Protein AF-A0A966D562-F1 (afdb_monomer_lite)

pLDDT: mean 89.39, std 8.57, range [66.38, 97.88]

Secondary structure (DSSP, 8-state):
---SS---TTHHHH---HHHHHHHHHT--HHHHHHHHHHHHHHHHHHHHTT-S--

Structure (mmCIF, N/CA/C/O backbone):
data_AF-A0A966D562-F1
#
_entry.id   AF-A0A966D562-F1
#
loop_
_atom_site.group_PDB
_atom_site.id
_atom_site.type_symbol
_atom_site.label_atom_id
_atom_site.label_alt_id
_atom_site.label_comp_id
_atom_site.label_asym_id
_atom_site.label_entity_id
_atom_site.label_seq_id
_atom_site.pdbx_PDB_ins_code
_atom_site.Cartn_x
_atom_site.Cartn_y
_atom_site.Cartn_z
_atom_site.occupancy
_atom_site.B_iso_or_equiv
_atom_site.auth_seq_id
_atom_site.auth_comp_id
_atom_site.auth_asym_id
_atom_site.auth_atom_id
_atom_site.pdbx_PDB_model_num
ATOM 1 N N . ASP A 1 1 ? -20.702 -20.490 7.886 1.00 66.44 1 ASP A N 1
ATOM 2 C CA . ASP A 1 1 ? -20.877 -19.227 8.629 1.00 66.44 1 ASP A CA 1
ATOM 3 C C . ASP A 1 1 ? -19.608 -18.397 8.560 1.00 66.44 1 ASP A C 1
ATOM 5 O O . ASP A 1 1 ? -18.529 -18.937 8.779 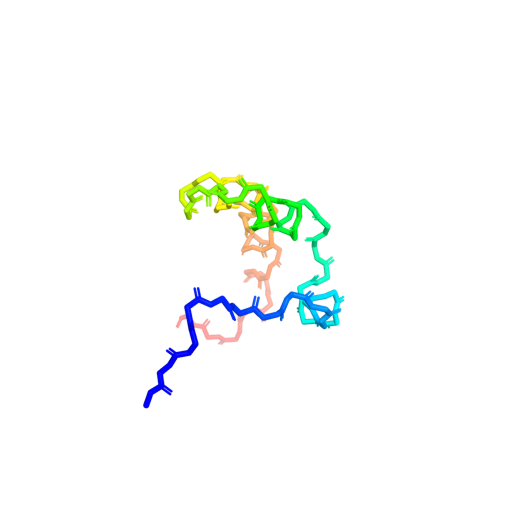1.00 66.44 1 ASP A O 1
ATOM 9 N N . TYR A 1 2 ? -19.724 -17.127 8.167 1.00 66.38 2 TYR A N 1
ATOM 10 C CA . TYR A 1 2 ? -18.620 -16.160 8.150 1.00 66.38 2 TYR A CA 1
ATOM 11 C C . TYR A 1 2 ? -18.837 -15.174 9.306 1.00 66.38 2 TYR A C 1
ATOM 13 O O . TYR A 1 2 ? -19.986 -14.800 9.534 1.00 66.38 2 TYR A O 1
ATOM 21 N N . PRO A 1 3 ? -17.798 -14.785 10.063 1.00 80.06 3 PRO A N 1
ATOM 22 C CA . PRO A 1 3 ? -17.977 -13.929 11.230 1.00 80.06 3 PRO A CA 1
ATOM 23 C C . PRO A 1 3 ? -18.391 -12.505 10.836 1.00 80.06 3 PRO A C 1
ATOM 25 O O . PRO A 1 3 ? -17.859 -11.948 9.877 1.00 80.06 3 PRO A O 1
ATOM 28 N N . ASP A 1 4 ? -19.265 -11.892 11.637 1.00 81.31 4 ASP A N 1
ATOM 29 C CA . ASP A 1 4 ? -19.699 -10.494 11.461 1.00 81.31 4 ASP A CA 1
ATOM 30 C C . ASP A 1 4 ? -18.547 -9.487 11.629 1.00 81.31 4 ASP A C 1
ATOM 32 O O . ASP A 1 4 ? -18.595 -8.374 11.108 1.00 81.31 4 ASP A O 1
ATOM 36 N N . ALA A 1 5 ? -17.489 -9.879 12.348 1.00 79.50 5 ALA A N 1
ATOM 37 C CA . ALA A 1 5 ? -16.295 -9.074 12.561 1.00 79.50 5 ALA A CA 1
ATOM 38 C C . ALA A 1 5 ? -15.023 -9.902 12.351 1.00 79.50 5 ALA A C 1
ATOM 40 O O . ALA A 1 5 ? -14.818 -10.949 12.972 1.00 79.50 5 ALA A O 1
ATOM 41 N N . TYR A 1 6 ? -14.131 -9.397 11.502 1.00 80.62 6 TYR A N 1
ATOM 42 C CA . TYR A 1 6 ? -12.815 -9.982 11.276 1.00 80.62 6 TYR A CA 1
ATOM 43 C C . TYR A 1 6 ? -11.770 -9.341 12.201 1.00 80.62 6 TYR A C 1
ATOM 45 O O . TYR A 1 6 ? -11.656 -8.118 12.286 1.00 80.62 6 TYR A O 1
ATOM 53 N N . SER A 1 7 ? -10.975 -10.161 12.894 1.00 83.44 7 SER A N 1
ATOM 54 C CA . SER A 1 7 ? -9.939 -9.662 13.806 1.00 83.44 7 SER A CA 1
ATOM 55 C C . SER A 1 7 ? -8.745 -9.076 13.048 1.00 83.44 7 SER A C 1
ATOM 57 O O . SER A 1 7 ? -8.048 -9.774 12.314 1.00 83.44 7 SER A O 1
ATOM 59 N N . LEU A 1 8 ? -8.442 -7.797 13.295 1.00 82.62 8 LEU A N 1
ATOM 60 C CA . LEU A 1 8 ? -7.332 -7.073 12.658 1.00 82.62 8 LEU A CA 1
ATOM 61 C C . LEU A 1 8 ? -5.982 -7.233 13.390 1.00 82.62 8 LEU A C 1
ATOM 63 O O . LEU A 1 8 ? -5.034 -6.502 13.104 1.00 82.62 8 LEU A O 1
ATOM 67 N N . LYS A 1 9 ? -5.868 -8.163 14.351 1.00 79.31 9 LYS A N 1
ATOM 68 C CA . LYS A 1 9 ? -4.681 -8.307 15.220 1.00 79.31 9 LYS A CA 1
ATOM 69 C C . LYS A 1 9 ? -3.374 -8.525 14.445 1.00 79.31 9 LYS A C 1
ATOM 71 O O . LYS A 1 9 ? -2.351 -7.987 14.848 1.00 79.31 9 LYS A O 1
ATOM 76 N N . ASN A 1 10 ? -3.425 -9.277 13.345 1.00 76.69 10 ASN A N 1
ATOM 77 C CA . ASN A 1 10 ? -2.251 -9.652 12.547 1.00 76.69 10 ASN A CA 1
ATOM 78 C C . ASN A 1 10 ? -2.158 -8.878 11.221 1.00 76.69 10 ASN A C 1
ATOM 80 O O . ASN A 1 10 ? -1.401 -9.261 10.335 1.00 76.69 10 ASN A O 1
ATOM 84 N N . LEU A 1 11 ? -2.947 -7.812 11.038 1.00 77.19 11 LEU A N 1
ATOM 85 C CA . LEU A 1 11 ? -2.935 -7.063 9.776 1.00 77.19 11 LEU A CA 1
ATOM 86 C C . LEU A 1 11 ? -1.582 -6.385 9.515 1.00 77.19 11 LEU A C 1
ATOM 88 O O . LEU A 1 11 ? -1.208 -6.196 8.366 1.00 77.19 11 LEU A O 1
ATOM 92 N N . ASN A 1 12 ? -0.840 -6.075 10.577 1.00 71.25 12 ASN A N 1
ATOM 93 C CA . ASN A 1 12 ? 0.458 -5.405 10.551 1.00 71.25 12 ASN A CA 1
ATOM 94 C C . ASN A 1 12 ? 1.605 -6.249 9.989 1.00 71.25 12 ASN A C 1
ATOM 96 O O . ASN A 1 12 ? 2.644 -5.686 9.661 1.00 71.25 12 ASN A O 1
ATOM 100 N N . THR A 1 13 ? 1.452 -7.570 9.881 1.00 79.25 13 THR A N 1
ATOM 101 C CA . THR A 1 13 ? 2.458 -8.426 9.232 1.00 79.25 13 THR A CA 1
ATOM 102 C C . THR A 1 13 ? 2.214 -8.569 7.732 1.00 79.25 13 THR A C 1
ATOM 104 O O . THR A 1 13 ? 3.161 -8.778 6.980 1.00 79.25 13 THR A O 1
ATOM 107 N N . LEU A 1 14 ? 0.958 -8.438 7.292 1.00 77.56 14 LEU A N 1
ATOM 108 C CA . LEU A 1 14 ? 0.564 -8.562 5.887 1.00 77.56 14 LEU A CA 1
ATOM 109 C C . LEU A 1 14 ? 0.564 -7.205 5.173 1.00 77.56 14 LEU A C 1
ATOM 111 O O . LEU A 1 14 ? 1.066 -7.075 4.059 1.00 77.56 14 LEU A O 1
ATOM 115 N N . LEU A 1 15 ? -0.001 -6.191 5.827 1.00 79.06 15 LEU A N 1
ATOM 116 C CA . LEU A 1 15 ? -0.086 -4.820 5.347 1.00 79.06 15 LEU A CA 1
ATOM 117 C C . LEU A 1 15 ? 0.932 -3.977 6.111 1.00 79.06 15 LEU A C 1
ATOM 119 O O . LEU A 1 15 ? 0.645 -3.408 7.160 1.00 79.06 15 LEU A O 1
ATOM 123 N N . LEU A 1 16 ? 2.127 -3.859 5.538 1.00 83.69 16 LEU A N 1
ATOM 124 C CA . LEU A 1 16 ? 3.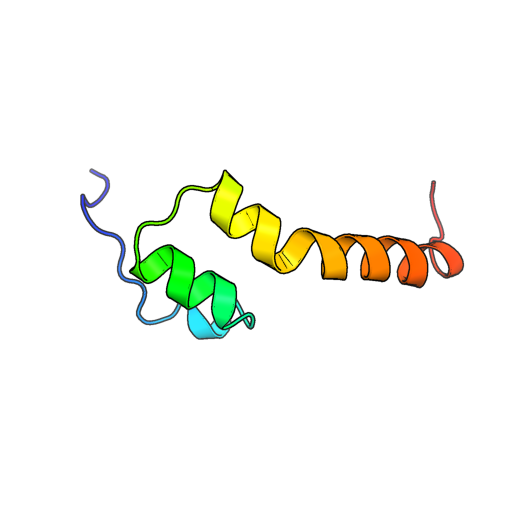224 -3.030 6.055 1.00 83.69 16 LEU A CA 1
ATOM 125 C C . LEU A 1 16 ? 3.002 -1.522 5.812 1.00 83.69 16 LEU A C 1
ATOM 127 O O . LEU A 1 16 ? 3.956 -0.750 5.761 1.00 83.69 16 LEU A O 1
ATOM 131 N N . HIS A 1 17 ? 1.749 -1.100 5.628 1.00 89.38 17 HIS A N 1
ATOM 132 C CA . HIS A 1 17 ? 1.370 0.279 5.343 1.00 89.38 17 HIS A CA 1
ATOM 133 C C . HIS A 1 17 ? 0.426 0.799 6.433 1.00 89.38 17 HIS A C 1
ATOM 135 O O . HIS A 1 17 ? -0.782 0.544 6.409 1.00 89.38 17 HIS A O 1
ATOM 141 N N . THR A 1 18 ? 0.993 1.522 7.404 1.00 89.56 18 THR A N 1
ATOM 142 C CA . THR A 1 18 ? 0.280 2.053 8.578 1.00 89.56 18 THR A CA 1
ATOM 143 C C . THR A 1 18 ? -0.977 2.854 8.230 1.00 89.56 18 THR A C 1
ATOM 145 O O . THR A 1 18 ? -2.025 2.524 8.789 1.00 89.56 18 THR A O 1
ATOM 148 N N . PRO A 1 19 ? -0.958 3.792 7.257 1.00 92.25 19 PRO A N 1
ATOM 149 C CA . PRO A 1 19 ? -2.154 4.564 6.913 1.00 92.25 19 PRO A CA 1
ATOM 150 C C . PRO A 1 19 ? -3.325 3.692 6.442 1.00 92.25 19 PRO A C 1
ATOM 152 O O . PRO A 1 19 ? -4.479 3.954 6.763 1.00 92.25 19 PRO A O 1
ATOM 155 N N . THR A 1 20 ? -3.046 2.604 5.717 1.00 92.06 20 THR A N 1
ATOM 156 C CA . THR A 1 20 ? -4.091 1.662 5.286 1.00 92.06 20 THR A CA 1
ATOM 157 C C . THR A 1 20 ? -4.676 0.885 6.460 1.00 92.06 20 THR A C 1
ATOM 159 O O . THR A 1 20 ? -5.880 0.652 6.490 1.00 92.06 20 THR A O 1
ATOM 162 N N . MET A 1 21 ? -3.859 0.495 7.442 1.00 90.81 21 MET A N 1
ATOM 163 C CA . MET A 1 21 ? -4.359 -0.196 8.634 1.00 90.81 21 MET A CA 1
ATOM 164 C C . MET A 1 21 ? -5.259 0.697 9.485 1.00 90.81 21 MET A C 1
ATOM 166 O O . MET A 1 21 ? -6.266 0.224 10.008 1.00 90.81 21 MET A O 1
AT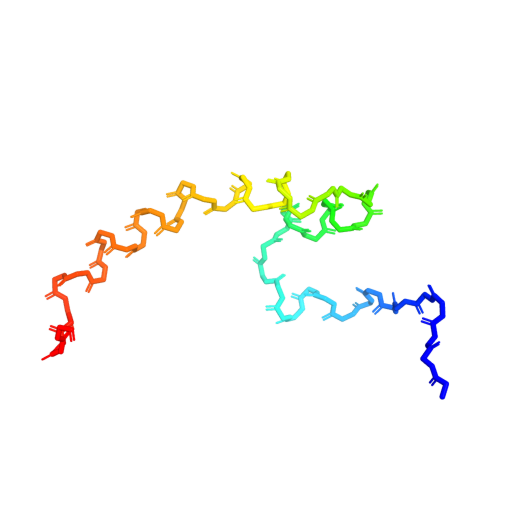OM 170 N N . GLU A 1 22 ? -4.892 1.968 9.632 1.00 91.62 22 GLU A N 1
ATOM 171 C CA . GLU A 1 22 ? -5.693 2.956 10.355 1.00 91.62 22 GLU A CA 1
ATOM 172 C C . GLU A 1 22 ? -7.029 3.186 9.649 1.00 91.62 22 GLU A C 1
ATOM 174 O O . GLU A 1 22 ? -8.072 3.047 10.280 1.00 91.62 22 GLU A O 1
ATOM 179 N N . ALA A 1 23 ? -7.021 3.397 8.332 1.00 92.94 23 ALA A N 1
ATOM 180 C CA . ALA A 1 23 ? -8.240 3.574 7.545 1.00 92.94 23 ALA A CA 1
ATOM 181 C C . ALA A 1 23 ? -9.195 2.366 7.639 1.00 92.94 23 ALA A C 1
ATOM 183 O O . ALA A 1 23 ? -10.403 2.527 7.808 1.00 92.94 23 ALA A O 1
ATOM 184 N N . ILE A 1 24 ? -8.659 1.137 7.637 1.00 90.56 24 ILE A N 1
ATOM 185 C CA . ILE A 1 24 ? -9.461 -0.078 7.867 1.00 90.56 24 ILE A CA 1
ATOM 186 C C . ILE A 1 24 ? -10.063 -0.084 9.281 1.00 90.56 24 ILE A C 1
ATOM 188 O O . ILE A 1 24 ? -11.230 -0.435 9.445 1.00 90.56 24 ILE A O 1
ATOM 192 N N . ARG A 1 25 ? -9.300 0.312 10.309 1.00 89.19 25 ARG A N 1
ATOM 193 C CA . ARG A 1 25 ? -9.800 0.404 11.696 1.00 89.19 25 ARG A CA 1
ATOM 194 C C . ARG A 1 25 ? -10.867 1.486 11.863 1.00 89.19 25 ARG A C 1
ATOM 196 O O . ARG A 1 25 ? -11.757 1.311 12.689 1.00 89.19 25 ARG A O 1
ATOM 203 N N . HIS A 1 26 ? -10.782 2.569 11.096 1.00 91.62 26 HIS A N 1
ATOM 204 C CA . HIS A 1 26 ? -11.770 3.647 11.082 1.00 91.62 26 HIS A CA 1
ATOM 205 C C . HIS A 1 26 ? -13.046 3.297 10.306 1.00 91.62 26 HIS A C 1
ATOM 207 O O . HIS A 1 26 ? -14.051 3.987 10.461 1.00 91.62 26 HIS A O 1
ATOM 213 N N . GLY A 1 27 ? -13.040 2.206 9.532 1.00 91.75 27 GLY A N 1
ATOM 214 C CA . GLY A 1 27 ? -14.178 1.810 8.703 1.00 91.75 27 GLY A CA 1
ATOM 215 C C . GLY A 1 27 ? -14.301 2.637 7.423 1.00 91.75 27 GLY A C 1
ATOM 216 O O . GLY A 1 27 ? -15.401 2.770 6.887 1.00 91.75 27 GLY A O 1
ATOM 217 N N . ASP A 1 28 ? -13.189 3.193 6.935 1.00 94.69 28 ASP A N 1
ATOM 218 C CA . ASP A 1 28 ? -13.168 3.967 5.698 1.00 94.69 28 ASP A CA 1
ATOM 219 C C . ASP A 1 28 ? -13.587 3.111 4.497 1.00 94.69 28 ASP A C 1
ATOM 221 O O . ASP A 1 28 ? -13.338 1.903 4.417 1.00 94.69 28 ASP A O 1
ATOM 225 N N . SER A 1 29 ? -14.193 3.758 3.504 1.00 95.44 29 SER A N 1
ATOM 226 C CA . SER A 1 29 ? -14.549 3.090 2.256 1.00 95.44 29 SER A CA 1
ATOM 227 C C . SER A 1 29 ? -13.305 2.658 1.474 1.00 95.44 29 SER A C 1
ATOM 229 O O . SER A 1 29 ? -12.245 3.289 1.522 1.00 95.44 29 S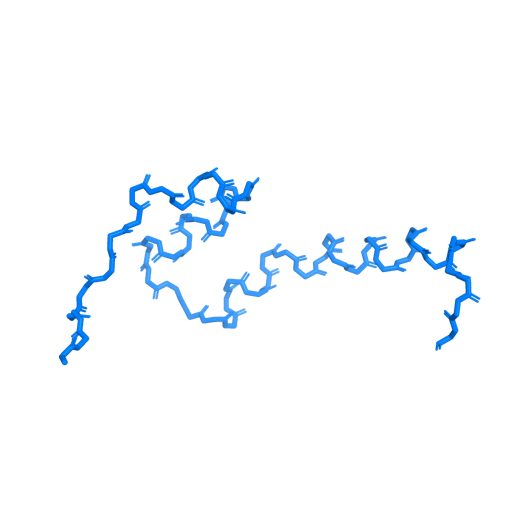ER A O 1
ATOM 231 N N . LEU A 1 30 ? -13.457 1.629 0.637 1.00 94.50 30 LEU A N 1
ATOM 232 C CA . LEU A 1 30 ? -12.386 1.162 -0.250 1.00 94.50 30 LEU A CA 1
ATOM 233 C C . LEU A 1 30 ? -11.823 2.283 -1.135 1.00 94.50 30 LEU A C 1
ATOM 235 O O . LEU A 1 30 ? -10.619 2.339 -1.362 1.00 94.50 30 LEU A O 1
ATOM 239 N N . SER A 1 31 ? -12.670 3.208 -1.599 1.00 96.31 31 SER A N 1
ATOM 240 C CA . SER A 1 31 ? -12.231 4.350 -2.409 1.00 96.31 31 SER A CA 1
ATOM 241 C C . SER A 1 31 ? -11.282 5.276 -1.640 1.00 96.31 31 SER A C 1
ATOM 243 O O . SER A 1 31 ? -10.289 5.749 -2.199 1.00 96.31 31 SER A O 1
ATOM 245 N N . GLN A 1 32 ? -11.568 5.530 -0.361 1.00 96.00 32 GLN A N 1
ATOM 246 C CA . GLN A 1 32 ? -10.706 6.336 0.505 1.00 96.00 32 GLN A CA 1
ATOM 247 C C . GLN A 1 32 ? -9.388 5.605 0.764 1.00 96.00 32 GLN A C 1
ATOM 249 O O . GLN A 1 32 ? -8.324 6.175 0.532 1.00 96.00 32 GLN A O 1
ATOM 254 N N . ILE A 1 33 ? -9.451 4.317 1.116 1.00 95.62 33 ILE A N 1
ATOM 255 C CA . ILE A 1 33 ? -8.263 3.488 1.358 1.00 95.62 33 ILE A CA 1
ATOM 256 C C . ILE A 1 33 ? -7.360 3.431 0.116 1.00 95.62 33 ILE A C 1
ATOM 258 O O . ILE A 1 33 ? -6.145 3.581 0.230 1.00 95.62 33 ILE A O 1
ATOM 262 N N . HIS A 1 34 ? -7.933 3.243 -1.077 1.00 95.44 34 HIS A N 1
ATOM 263 C CA . HIS A 1 34 ? -7.181 3.203 -2.336 1.00 95.44 34 HIS A CA 1
ATOM 264 C C . HIS A 1 34 ? -6.482 4.526 -2.643 1.00 95.44 34 HIS A C 1
ATOM 266 O O . HIS A 1 34 ? -5.379 4.535 -3.188 1.00 95.44 34 HIS A O 1
ATOM 272 N N . SER A 1 35 ? -7.108 5.644 -2.279 1.00 96.31 35 SER A N 1
ATOM 273 C CA . SER A 1 35 ? -6.535 6.969 -2.505 1.00 96.31 35 SER A CA 1
ATOM 274 C C . SER A 1 35 ? -5.255 7.193 -1.692 1.00 96.31 35 SER A C 1
ATOM 276 O O . SER A 1 35 ? -4.391 7.935 -2.153 1.00 96.31 35 SER A O 1
ATOM 278 N N . LEU A 1 36 ? -5.089 6.513 -0.547 1.00 95.50 36 LEU A N 1
ATOM 279 C CA . LEU A 1 36 ? -3.906 6.642 0.314 1.00 95.50 36 LEU A CA 1
ATOM 280 C C . LEU A 1 36 ? -2.617 6.188 -0.387 1.00 95.50 36 LEU A C 1
ATOM 282 O O . LEU A 1 36 ? -1.637 6.922 -0.392 1.00 95.50 36 LEU A O 1
ATOM 286 N N . TRP A 1 37 ? -2.621 5.007 -1.013 1.00 94.44 37 TRP A N 1
ATOM 287 C CA . TRP A 1 37 ? -1.426 4.422 -1.646 1.00 94.44 37 TRP A CA 1
ATOM 288 C C . TRP A 1 37 ? -1.366 4.627 -3.170 1.00 94.44 37 TRP A C 1
ATOM 290 O O . TRP A 1 37 ? -0.395 4.234 -3.824 1.00 94.44 37 TRP A O 1
ATOM 300 N N . ALA A 1 38 ? -2.387 5.238 -3.784 1.00 95.62 38 ALA A N 1
ATOM 301 C CA . ALA A 1 38 ? -2.425 5.481 -5.229 1.00 95.62 38 ALA A CA 1
ATOM 302 C C . ALA A 1 38 ? -1.211 6.272 -5.774 1.00 95.62 38 ALA A C 1
ATOM 304 O O . ALA A 1 38 ? -0.700 5.892 -6.839 1.00 95.62 38 ALA A O 1
ATOM 305 N N . PRO A 1 39 ? -0.705 7.325 -5.096 1.00 95.69 39 PRO A N 1
ATOM 306 C CA . PRO A 1 39 ? 0.488 8.044 -5.548 1.00 95.69 39 PRO A CA 1
ATOM 307 C C . PRO A 1 39 ? 1.738 7.154 -5.566 1.00 95.69 39 PRO A C 1
ATOM 309 O O . PRO A 1 39 ? 2.447 7.079 -6.570 1.00 95.69 39 PRO A O 1
ATOM 312 N N . GLU A 1 40 ? 1.964 6.398 -4.495 1.00 94.19 40 GLU A N 1
ATOM 313 C CA . GLU A 1 40 ? 3.123 5.515 -4.342 1.00 94.19 40 GLU A CA 1
ATOM 314 C C . GLU A 1 40 ? 3.077 4.361 -5.348 1.00 94.19 40 GLU A C 1
ATOM 316 O O . GLU A 1 40 ? 4.097 3.997 -5.940 1.00 94.19 40 GLU A O 1
ATOM 321 N N . LEU A 1 41 ? 1.879 3.828 -5.621 1.00 95.62 41 LEU A N 1
ATOM 322 C CA . LEU A 1 41 ? 1.669 2.834 -6.668 1.00 95.62 41 LEU A CA 1
ATOM 323 C C . LEU A 1 41 ? 2.010 3.396 -8.051 1.00 95.62 41 LEU A C 1
ATOM 325 O O . LEU A 1 41 ? 2.620 2.697 -8.865 1.00 95.62 41 LEU A O 1
ATOM 329 N N . LYS A 1 42 ? 1.621 4.643 -8.345 1.00 97.88 42 LYS A N 1
ATOM 330 C CA . LYS A 1 42 ? 1.966 5.310 -9.610 1.00 97.88 42 LYS A CA 1
ATOM 331 C C . LYS A 1 42 ? 3.481 5.398 -9.771 1.00 97.88 42 LYS A C 1
ATOM 333 O O . LYS A 1 42 ? 3.997 5.070 -10.840 1.00 97.88 42 LYS A O 1
ATOM 338 N N . ASP A 1 43 ? 4.196 5.772 -8.719 1.00 97.75 43 ASP A N 1
ATOM 339 C CA . ASP A 1 43 ? 5.652 5.888 -8.773 1.00 97.75 43 ASP A CA 1
ATOM 340 C C . ASP A 1 43 ? 6.353 4.528 -8.799 1.00 97.75 43 ASP A C 1
ATOM 342 O O . ASP A 1 43 ? 7.327 4.352 -9.531 1.00 97.75 43 ASP A O 1
ATOM 346 N N . PHE A 1 44 ? 5.825 3.515 -8.111 1.00 96.69 44 PHE A N 1
ATOM 347 C CA . PHE A 1 44 ? 6.292 2.136 -8.253 1.00 96.69 44 PHE A CA 1
ATOM 348 C C . PHE A 1 44 ? 6.118 1.615 -9.684 1.00 96.69 44 PHE A C 1
ATOM 350 O O . PHE A 1 44 ? 7.047 1.034 -10.245 1.00 96.69 44 PHE A O 1
ATOM 357 N N . LYS A 1 45 ? 4.961 1.866 -10.313 1.00 97.12 45 LYS A N 1
ATOM 358 C CA . LYS A 1 45 ? 4.702 1.481 -11.709 1.00 97.12 45 LYS A CA 1
ATOM 359 C C . LYS A 1 45 ? 5.691 2.129 -12.680 1.00 97.12 45 LYS A C 1
ATOM 361 O O . LYS A 1 45 ? 6.131 1.453 -13.605 1.00 97.12 45 LYS A O 1
ATOM 366 N N . LYS A 1 46 ? 6.078 3.390 -12.454 1.00 97.50 46 LYS A N 1
ATOM 367 C CA . LYS A 1 46 ? 7.138 4.051 -13.235 1.00 97.50 46 LYS A CA 1
ATOM 368 C C . LYS A 1 46 ? 8.500 3.396 -13.004 1.00 97.50 46 LYS A C 1
ATOM 370 O O . LYS A 1 46 ? 9.172 3.052 -13.968 1.00 97.50 46 LYS A O 1
ATOM 375 N N . ARG A 1 47 ? 8.891 3.181 -11.740 1.00 97.69 47 ARG A N 1
ATOM 376 C CA . ARG A 1 47 ? 10.193 2.587 -11.384 1.00 97.69 47 ARG A CA 1
ATOM 377 C C . ARG A 1 47 ? 10.362 1.178 -11.942 1.00 97.69 47 ARG A C 1
ATOM 379 O O . ARG A 1 47 ? 11.411 0.870 -12.494 1.00 97.69 47 ARG A O 1
ATOM 386 N N . ARG A 1 48 ? 9.336 0.326 -11.827 1.00 97.19 48 ARG A N 1
ATOM 387 C CA . ARG A 1 48 ? 9.413 -1.068 -12.290 1.00 97.19 48 ARG A CA 1
ATOM 388 C C . ARG A 1 48 ? 9.490 -1.190 -13.812 1.00 97.19 48 ARG A C 1
ATOM 390 O O . ARG A 1 48 ? 9.995 -2.195 -14.290 1.00 97.19 48 ARG A O 1
ATOM 397 N N . ALA A 1 49 ? 8.998 -0.197 -14.563 1.00 97.00 49 ALA A N 1
ATOM 398 C CA . ALA A 1 49 ? 8.883 -0.268 -16.021 1.00 97.00 49 ALA A CA 1
ATOM 399 C C . ALA A 1 49 ? 10.230 -0.499 -16.724 1.00 97.00 49 ALA 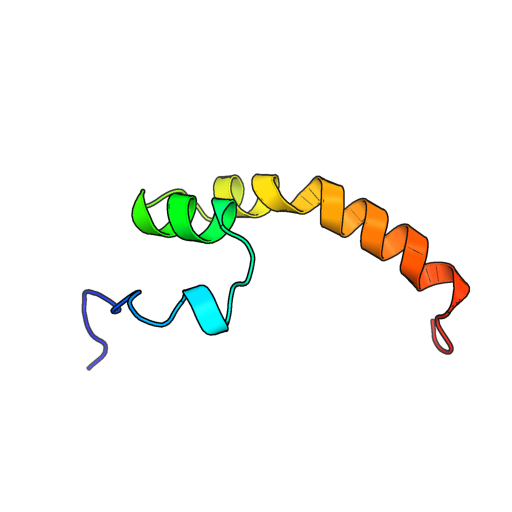A C 1
ATOM 401 O O . ALA A 1 49 ? 10.269 -1.203 -17.725 1.00 97.00 49 ALA A O 1
ATOM 402 N N . ALA A 1 50 ? 11.327 0.025 -16.169 1.00 96.50 50 ALA A N 1
ATOM 403 C CA . ALA A 1 50 ? 12.674 -0.173 -16.707 1.00 96.50 50 ALA A CA 1
ATOM 404 C C . ALA A 1 50 ? 13.197 -1.619 -16.577 1.00 96.50 50 ALA A C 1
ATOM 406 O O . ALA A 1 50 ? 14.185 -1.964 -17.215 1.00 96.50 50 ALA A O 1
ATOM 407 N N . TYR A 1 51 ? 12.552 -2.456 -15.760 1.00 96.88 51 TYR A N 1
ATOM 408 C CA . TYR A 1 51 ? 13.019 -3.802 -15.410 1.00 96.88 51 TYR A CA 1
ATOM 409 C C . TYR A 1 51 ? 12.053 -4.911 -15.856 1.00 96.88 51 TYR A C 1
ATOM 411 O O . TYR A 1 51 ? 12.245 -6.074 -15.505 1.00 96.88 51 TYR A O 1
ATOM 419 N N . LEU A 1 52 ? 10.985 -4.574 -16.587 1.00 96.38 52 LEU A N 1
ATOM 420 C CA . LEU A 1 52 ? 10.014 -5.564 -17.051 1.00 96.38 52 LEU A CA 1
ATOM 421 C C . LEU A 1 52 ? 10.582 -6.357 -18.233 1.00 96.38 52 LEU A C 1
ATOM 423 O O . LEU A 1 52 ? 10.965 -5.784 -19.247 1.00 96.38 52 LEU A O 1
ATOM 427 N N . LEU A 1 53 ? 10.587 -7.685 -18.106 1.00 96.38 53 LEU A N 1
ATOM 428 C CA . LEU A 1 53 ? 10.984 -8.606 -19.180 1.00 96.38 53 LEU A CA 1
ATOM 429 C C . LEU A 1 53 ? 9.854 -8.857 -20.186 1.00 96.38 53 LEU A C 1
ATOM 431 O O . LEU A 1 53 ? 10.102 -9.272 -21.314 1.00 96.38 53 LEU A O 1
ATOM 435 N N . TYR A 1 54 ? 8.615 -8.606 -19.766 1.00 93.62 54 TYR A N 1
ATOM 436 C CA . TYR A 1 54 ? 7.411 -8.868 -20.540 1.00 93.62 54 TYR A CA 1
ATOM 437 C C . TYR A 1 54 ? 6.530 -7.632 -20.568 1.00 93.62 54 TYR A C 1
ATOM 439 O O . TYR A 1 54 ? 6.513 -6.840 -19.619 1.00 93.62 54 TYR A O 1
ATOM 447 N N . ARG A 1 55 ? 5.805 -7.499 -21.673 1.00 76.50 55 ARG A N 1
ATOM 448 C CA . ARG A 1 55 ? 4.780 -6.481 -21.836 1.00 76.50 55 ARG A CA 1
ATOM 449 C C . ARG A 1 55 ? 3.447 -6.966 -21.288 1.00 76.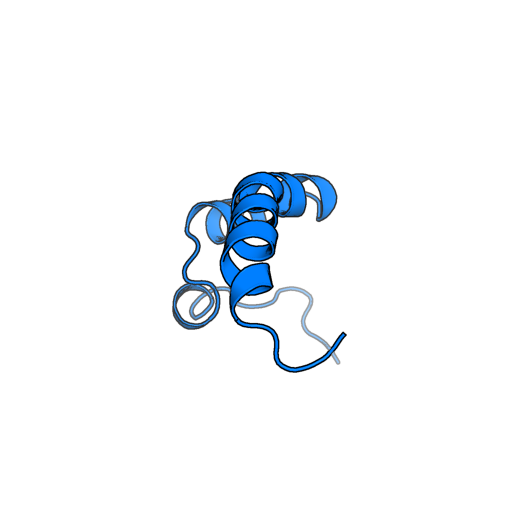50 55 ARG A C 1
ATOM 451 O O . ARG A 1 55 ? 3.135 -8.155 -21.508 1.00 76.50 55 ARG A O 1
#

Sequence (55 aa):
DYPDAYSLKNLNTLLLHTPTMEAIRHGDSLSQIHSLWAPELKDFKKRRAAYLLYR

Radius of gyration: 15.13 Å; chains: 1; bounding box: 34×27×37 Å

Foldseek 3Di:
DDDPDDDCPCVCVVDVDVVLSVCVVVVHDPVVSCVVCVVVVVVVVVVCPVPDPDD